Protein AF-A0AAV9XW45-F1 (afdb_monomer_lite)

Sequence (173 aa):
MNNFDVINKHLEISNRLIKQVELLENIYKNNSNDRSFIEKNLEISINIDNKQDNEEVCKSTNCLYFVNQKRVINEIVSELQPEKVIILFKRMINTPPIGSNFEKMVDNRRVWIDELSWYLTIRKNAKNKSKEINDRDYSDIVESFNHYKDYFDLSLNLKGVVDLSSGVISNNT

Radius of gyration: 18.31 Å; chains: 1; bounding box: 41×40×60 Å

Secondary structure (DSSP, 8-state):
--HHHHHHHHHHHHHHHHHHHHHHHHHHTT-TT-HHHHHHHHHHHT-TT--S--HHHHHHHHHHTT---HHHHHHHHHHS-HHHHHHHHHHHHHS---STTHHHHHHHHHHHHHHHHHHHHHHHHHTTS--SS-HHHHHHHHHHHHHHHHHHHHHHHHHHHHHHHHHHHHTT-

Organism: NCBI:txid659607

pLDDT: mean 78.64, std 12.53, range [44.03, 94.75]

Foldseek 3Di:
DDPVVVVVVVVVLQVVLQVVLQVVCVVCVPPLPPVVLLVVLLCLLLDPVCPDPDSSNLSSLLSPLSDQPLVSLLVVLVPDQLSSLLSNLLSLLVRQHHYDPRVSSVNSSVSNNVSSVVVNVVVVVVVVPDDRADVVSVVVSVVSVVVSVVVVVVVVVVVVVVVVVVVVVVVVD

Structure (mmCIF, N/CA/C/O backbone):
data_AF-A0AAV9XW45-F1
#
_entry.id   AF-A0AAV9XW45-F1
#
loop_
_atom_site.group_PDB
_atom_site.id
_atom_site.type_symbol
_atom_site.label_atom_id
_atom_site.label_alt_id
_atom_site.label_comp_id
_atom_site.label_asym_id
_atom_site.label_entity_id
_atom_site.label_seq_id
_atom_site.pdbx_PDB_ins_code
_atom_site.Cartn_x
_atom_site.Cartn_y
_atom_site.Cartn_z
_atom_site.occupancy
_atom_site.B_iso_or_equiv
_atom_site.auth_seq_id
_atom_site.auth_comp_id
_atom_site.auth_asym_id
_atom_site.auth_atom_id
_atom_site.pdbx_PDB_model_num
ATOM 1 N N . MET A 1 1 ? 16.927 25.574 -15.624 1.00 59.34 1 MET A N 1
ATOM 2 C CA . MET A 1 1 ? 16.932 24.095 -15.618 1.00 59.34 1 MET A CA 1
ATOM 3 C C . MET A 1 1 ? 16.013 23.656 -16.741 1.00 59.34 1 MET A C 1
ATOM 5 O O . MET A 1 1 ? 14.901 24.169 -16.783 1.00 59.34 1 MET A O 1
ATOM 9 N N . ASN A 1 2 ? 16.480 22.847 -17.694 1.00 82.44 2 ASN A N 1
ATOM 10 C CA . ASN A 1 2 ? 15.640 22.413 -18.812 1.00 82.44 2 ASN A CA 1
ATOM 11 C C . ASN A 1 2 ? 14.642 21.351 -18.313 1.00 82.44 2 ASN A C 1
ATOM 13 O O . ASN A 1 2 ? 14.957 20.588 -17.400 1.00 82.44 2 ASN A O 1
ATOM 17 N N . ASN A 1 3 ? 13.451 21.279 -18.909 1.00 78.50 3 ASN A N 1
ATOM 18 C CA . ASN A 1 3 ? 12.437 20.271 -18.583 1.00 78.50 3 ASN A CA 1
ATOM 19 C C . ASN A 1 3 ? 12.996 18.841 -18.707 1.00 78.50 3 ASN A C 1
ATOM 21 O O . ASN A 1 3 ? 12.641 17.970 -17.919 1.00 78.50 3 ASN A O 1
ATOM 25 N N . PHE A 1 4 ? 13.940 18.619 -19.625 1.00 80.25 4 PHE A N 1
ATOM 26 C CA . PHE A 1 4 ? 14.657 17.348 -19.755 1.00 80.25 4 PHE A CA 1
ATOM 27 C C . PHE A 1 4 ? 15.537 17.007 -18.543 1.00 80.25 4 PHE A C 1
ATOM 29 O O . PHE A 1 4 ? 15.549 15.857 -18.110 1.00 80.25 4 PHE A O 1
ATOM 36 N N . ASP A 1 5 ? 16.219 17.987 -17.944 1.00 78.31 5 ASP A N 1
ATOM 37 C CA . ASP A 1 5 ? 17.050 17.762 -16.750 1.00 78.31 5 ASP A CA 1
ATOM 38 C C . ASP A 1 5 ? 16.181 17.373 -15.549 1.00 78.31 5 ASP A C 1
ATOM 40 O O . ASP A 1 5 ? 16.537 16.505 -14.751 1.00 78.31 5 ASP A O 1
ATOM 44 N N . VAL A 1 6 ? 15.005 18.002 -15.442 1.00 79.00 6 VAL A N 1
ATOM 45 C CA . VAL A 1 6 ? 14.003 17.680 -14.422 1.00 79.00 6 VAL A CA 1
ATOM 46 C C . VAL A 1 6 ? 13.515 16.244 -14.604 1.00 79.00 6 VAL A C 1
ATOM 48 O O . VAL A 1 6 ? 13.516 15.486 -13.636 1.00 79.00 6 VAL A O 1
ATOM 51 N N . ILE A 1 7 ? 13.143 15.850 -15.824 1.00 79.75 7 ILE A N 1
ATOM 52 C CA . ILE A 1 7 ? 12.671 14.491 -16.133 1.00 79.75 7 ILE A CA 1
ATOM 53 C C . ILE A 1 7 ? 13.748 13.449 -15.806 1.00 79.75 7 ILE A C 1
ATOM 55 O O . ILE A 1 7 ? 13.464 12.477 -15.108 1.00 79.75 7 ILE A O 1
ATOM 59 N N . ASN A 1 8 ? 14.993 13.679 -16.229 1.00 77.12 8 ASN A N 1
ATOM 60 C CA . ASN A 1 8 ? 16.104 12.761 -15.971 1.00 77.12 8 ASN A CA 1
ATOM 61 C C . ASN A 1 8 ? 16.354 12.562 -14.473 1.00 77.12 8 ASN A C 1
ATOM 63 O O . ASN A 1 8 ? 16.525 11.431 -14.021 1.00 77.12 8 ASN A O 1
ATOM 67 N N . LYS A 1 9 ? 16.287 13.639 -13.682 1.00 81.19 9 LYS A N 1
ATOM 68 C CA . LYS A 1 9 ? 16.407 13.550 -12.224 1.00 81.19 9 LYS A CA 1
ATOM 69 C C . LYS A 1 9 ? 15.284 12.711 -11.598 1.00 81.19 9 LYS A C 1
ATOM 71 O O . LYS A 1 9 ? 15.544 11.911 -10.704 1.00 81.19 9 LYS A O 1
ATOM 76 N N . HIS A 1 10 ? 14.041 12.866 -12.057 1.00 78.50 10 HIS A N 1
ATOM 77 C CA . HIS A 1 10 ? 12.914 12.075 -11.543 1.00 78.50 10 HIS A CA 1
ATOM 78 C C . HIS A 1 10 ? 13.016 10.596 -11.939 1.00 78.50 10 HIS A C 1
ATOM 80 O O . HIS A 1 10 ? 12.720 9.721 -11.122 1.00 78.50 10 HIS A O 1
ATOM 86 N N . LEU A 1 11 ? 13.485 10.306 -13.157 1.00 80.19 11 LEU A N 1
ATOM 87 C CA . LEU A 1 11 ? 13.774 8.944 -13.614 1.00 80.19 11 LEU A CA 1
ATOM 88 C C . LEU A 1 11 ? 14.859 8.280 -12.761 1.00 80.19 11 LEU A C 1
ATOM 90 O O . LEU A 1 11 ? 14.702 7.130 -12.359 1.00 80.19 11 LEU A O 1
ATOM 94 N N . GLU A 1 12 ? 15.935 8.998 -12.438 1.00 84.06 12 GLU A N 1
ATOM 95 C CA . GLU A 1 12 ? 17.017 8.479 -11.599 1.00 84.06 12 GLU A CA 1
ATOM 96 C C . GLU A 1 12 ? 16.523 8.108 -10.193 1.00 84.06 12 GLU A C 1
ATOM 98 O O . GLU A 1 12 ? 16.785 7.003 -9.711 1.00 84.06 12 GLU A O 1
ATOM 103 N N . ILE A 1 13 ? 15.742 8.995 -9.564 1.00 80.06 13 ILE A N 1
ATOM 104 C CA . ILE A 1 13 ? 15.129 8.742 -8.252 1.00 80.06 13 ILE A CA 1
ATOM 105 C C . ILE A 1 13 ? 14.206 7.519 -8.318 1.00 80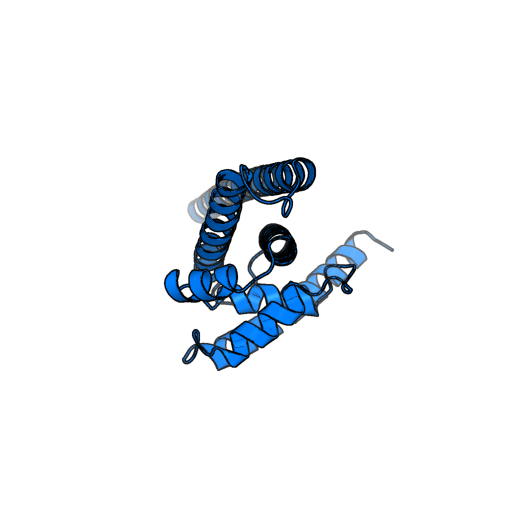.06 13 ILE A C 1
ATOM 107 O O . ILE A 1 13 ? 14.289 6.644 -7.456 1.00 80.06 13 ILE A O 1
ATOM 111 N N . SER A 1 14 ? 13.370 7.428 -9.354 1.00 80.12 14 SER A N 1
ATOM 112 C CA . SER A 1 14 ? 12.435 6.312 -9.542 1.00 80.12 14 SER A CA 1
ATOM 113 C C . SER A 1 14 ? 13.171 4.982 -9.711 1.00 80.12 14 SER A C 1
ATOM 115 O O . SER A 1 14 ? 12.859 4.010 -9.030 1.00 80.12 14 SER A O 1
ATOM 117 N N . ASN A 1 15 ? 14.213 4.947 -10.544 1.00 81.75 15 ASN A N 1
ATOM 118 C CA . ASN A 1 15 ? 15.033 3.753 -10.758 1.00 81.75 15 ASN A CA 1
ATOM 119 C C . ASN A 1 15 ? 15.767 3.317 -9.486 1.00 81.75 15 ASN A C 1
ATOM 121 O O . ASN A 1 15 ? 15.892 2.122 -9.213 1.00 81.75 15 ASN A O 1
ATOM 125 N N . ARG A 1 16 ? 16.255 4.273 -8.689 1.00 86.56 16 ARG A N 1
ATOM 126 C CA . ARG A 1 16 ? 16.880 3.976 -7.396 1.00 86.56 16 ARG A CA 1
ATOM 127 C C . ARG A 1 16 ? 15.875 3.361 -6.422 1.00 86.56 16 ARG A C 1
ATOM 129 O O . ARG A 1 16 ? 16.200 2.368 -5.774 1.00 86.56 16 ARG A O 1
ATOM 136 N N . LEU A 1 17 ? 14.672 3.923 -6.346 1.00 84.06 17 LEU A N 1
ATOM 137 C CA . LEU A 1 17 ? 13.576 3.412 -5.526 1.00 84.06 17 LEU A CA 1
ATOM 138 C C . LEU A 1 17 ? 13.159 1.996 -5.935 1.00 84.06 17 LEU A C 1
ATOM 140 O O . LEU A 1 17 ? 13.072 1.126 -5.073 1.00 84.06 17 LEU A O 1
ATOM 144 N N . ILE A 1 18 ? 12.976 1.751 -7.237 1.00 85.00 18 ILE A N 1
ATOM 145 C CA . ILE A 1 18 ? 12.641 0.429 -7.787 1.00 85.00 18 ILE A CA 1
ATOM 146 C C . ILE A 1 18 ? 13.660 -0.611 -7.315 1.00 85.00 18 ILE A C 1
ATOM 148 O O . ILE A 1 18 ? 13.278 -1.599 -6.696 1.00 85.00 18 ILE A O 1
ATOM 152 N N . LYS A 1 19 ? 14.961 -0.339 -7.486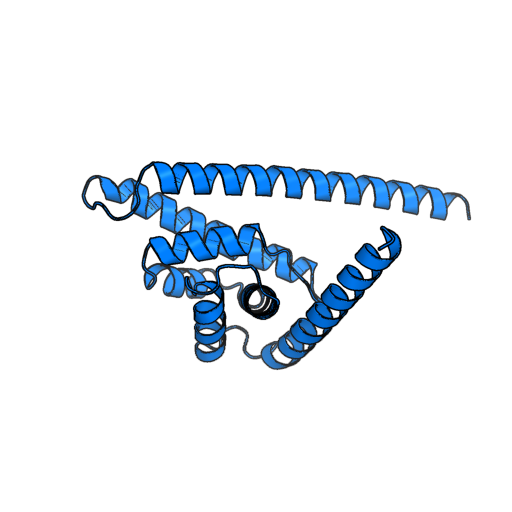 1.00 85.69 19 LYS A N 1
ATOM 153 C CA . LYS A 1 19 ? 16.026 -1.255 -7.046 1.00 85.69 19 LYS A CA 1
ATOM 154 C C . LYS A 1 19 ? 15.986 -1.535 -5.544 1.00 85.69 19 LYS A C 1
ATOM 156 O O . LYS A 1 19 ? 16.208 -2.667 -5.124 1.00 85.69 19 LYS A O 1
ATOM 161 N N . GLN A 1 20 ? 15.723 -0.519 -4.718 1.00 85.50 20 GLN A N 1
ATOM 162 C CA . GLN A 1 20 ? 15.612 -0.706 -3.267 1.00 85.50 20 GLN A CA 1
ATOM 163 C C . GLN A 1 20 ? 14.422 -1.598 -2.898 1.00 85.50 20 GLN A C 1
ATOM 165 O O . GLN A 1 20 ? 14.561 -2.465 -2.036 1.00 85.50 20 GLN A O 1
ATOM 170 N N . VAL A 1 21 ? 13.270 -1.403 -3.543 1.00 85.25 21 VAL A N 1
ATOM 171 C CA . VAL A 1 21 ? 12.073 -2.216 -3.296 1.00 85.25 21 VAL A CA 1
ATOM 172 C C . VAL A 1 21 ? 12.272 -3.649 -3.787 1.00 85.25 21 VAL A C 1
ATOM 174 O O . VAL A 1 21 ? 11.954 -4.575 -3.052 1.00 85.25 21 VAL A O 1
ATOM 177 N N . GLU A 1 22 ? 12.883 -3.859 -4.953 1.00 86.19 22 GLU A N 1
ATOM 178 C CA . GLU A 1 22 ? 13.200 -5.194 -5.486 1.00 86.19 22 GLU A CA 1
ATOM 179 C C . GLU A 1 22 ? 14.167 -5.982 -4.594 1.00 86.19 22 GLU A C 1
ATOM 181 O O . GLU A 1 22 ? 14.000 -7.185 -4.382 1.00 86.19 22 GLU A O 1
ATOM 186 N N . LEU A 1 23 ? 15.181 -5.311 -4.037 1.00 84.88 23 LEU A N 1
ATOM 187 C CA . LEU A 1 23 ? 16.088 -5.929 -3.068 1.00 84.88 23 LEU A CA 1
ATOM 188 C C . LEU A 1 23 ? 15.323 -6.432 -1.841 1.00 84.88 23 LEU A C 1
ATOM 190 O O . LEU A 1 23 ? 15.566 -7.546 -1.379 1.00 84.88 23 LEU A O 1
ATOM 194 N N . LEU A 1 24 ? 14.378 -5.636 -1.337 1.00 82.06 24 LEU A N 1
ATOM 195 C CA . LEU A 1 24 ? 13.536 -6.027 -0.210 1.00 82.06 24 LEU A CA 1
ATOM 196 C C . LEU A 1 24 ? 12.555 -7.135 -0.605 1.00 82.06 24 LEU A C 1
ATOM 198 O O . LEU A 1 24 ? 12.410 -8.094 0.146 1.00 82.06 24 LEU A O 1
ATOM 202 N N . GLU A 1 25 ? 11.947 -7.076 -1.789 1.00 80.19 25 GLU A N 1
ATOM 203 C CA . GLU A 1 25 ? 11.060 -8.134 -2.282 1.00 80.19 25 GLU A CA 1
ATOM 204 C C . GLU A 1 25 ? 11.764 -9.497 -2.247 1.00 80.19 25 GLU A C 1
ATOM 206 O O . GLU A 1 25 ? 11.216 -10.466 -1.727 1.00 80.19 25 GLU A O 1
ATOM 211 N N . ASN A 1 26 ? 13.014 -9.564 -2.709 1.00 77.31 26 ASN A N 1
ATOM 212 C CA . ASN A 1 26 ? 13.796 -10.801 -2.702 1.00 77.31 26 ASN A CA 1
ATOM 213 C C . ASN A 1 26 ? 14.121 -11.312 -1.291 1.00 77.31 26 ASN A C 1
ATOM 215 O O . ASN A 1 26 ? 14.111 -12.522 -1.067 1.00 77.31 26 ASN A O 1
ATOM 219 N N . ILE A 1 27 ? 14.377 -10.411 -0.338 1.00 76.50 27 ILE A N 1
ATOM 220 C CA . ILE A 1 27 ? 14.639 -10.770 1.064 1.00 76.50 27 ILE A CA 1
ATOM 221 C C . ILE A 1 27 ? 13.369 -11.319 1.729 1.00 76.50 27 ILE A C 1
ATOM 223 O O . ILE A 1 27 ? 13.432 -12.294 2.477 1.00 76.50 27 ILE A O 1
ATOM 227 N N . TYR A 1 28 ? 12.210 -10.727 1.434 1.00 70.81 28 TYR A N 1
ATOM 228 C CA . TYR A 1 28 ? 10.957 -11.009 2.140 1.00 70.81 28 TYR A CA 1
ATOM 229 C C . TYR A 1 28 ? 9.987 -11.923 1.377 1.00 70.81 28 TYR A C 1
ATOM 231 O O . TYR A 1 28 ? 8.938 -12.276 1.914 1.00 70.81 28 TYR A O 1
ATOM 239 N N . LYS A 1 29 ? 10.354 -12.404 0.180 1.00 68.19 29 LYS A N 1
ATOM 240 C CA . LYS A 1 29 ? 9.552 -13.327 -0.649 1.00 68.19 29 LYS A CA 1
ATOM 241 C C . LYS A 1 29 ? 9.089 -14.584 0.096 1.00 68.19 29 LYS A C 1
ATOM 243 O O . LYS A 1 29 ? 8.021 -15.111 -0.204 1.00 68.19 29 LYS A O 1
ATOM 248 N N . ASN A 1 30 ? 9.875 -15.039 1.073 1.00 64.44 30 ASN A N 1
ATOM 249 C CA . ASN A 1 30 ? 9.600 -16.242 1.862 1.00 64.44 30 ASN A CA 1
ATOM 250 C C . ASN A 1 30 ? 8.916 -15.960 3.214 1.00 64.44 30 ASN A C 1
ATOM 252 O O . ASN A 1 30 ? 8.463 -16.902 3.853 1.00 64.44 30 ASN A O 1
ATOM 256 N N . ASN A 1 31 ? 8.818 -14.692 3.635 1.00 64.25 31 ASN A N 1
ATOM 257 C CA . ASN A 1 31 ? 8.335 -14.265 4.955 1.00 64.25 31 ASN A CA 1
ATOM 258 C C . ASN A 1 31 ? 7.408 -13.037 4.849 1.00 64.25 31 ASN A C 1
ATOM 260 O O . ASN A 1 31 ? 7.481 -12.113 5.655 1.00 64.25 31 ASN A O 1
ATOM 264 N N . SER A 1 32 ? 6.503 -13.013 3.866 1.00 64.69 32 SER A N 1
ATOM 265 C CA . SER A 1 32 ? 5.601 -11.874 3.608 1.00 64.69 32 SER A CA 1
ATOM 266 C C . SER A 1 32 ? 4.634 -11.539 4.757 1.00 64.69 32 SER A C 1
ATOM 268 O O . SER A 1 32 ? 3.943 -10.529 4.690 1.00 64.69 32 SER A O 1
ATOM 270 N N . ASN A 1 33 ? 4.573 -12.378 5.798 1.00 68.19 33 ASN A N 1
ATOM 271 C CA . ASN A 1 33 ? 3.767 -12.178 7.006 1.00 68.19 33 ASN A CA 1
ATOM 272 C C . ASN A 1 33 ? 4.622 -11.924 8.258 1.00 68.19 33 ASN A C 1
ATOM 274 O O . ASN A 1 33 ? 4.124 -12.068 9.373 1.00 68.19 33 ASN A O 1
ATOM 278 N N . ASP A 1 34 ? 5.911 -11.611 8.101 1.00 83.50 34 ASP A N 1
ATOM 279 C CA . ASP A 1 34 ? 6.757 -11.229 9.228 1.00 83.50 34 ASP A CA 1
ATOM 280 C C . ASP A 1 34 ? 6.205 -9.951 9.869 1.00 83.50 34 ASP A C 1
ATOM 282 O O . ASP A 1 34 ? 6.292 -8.853 9.314 1.00 83.50 34 ASP A O 1
ATOM 286 N N . ARG A 1 35 ? 5.616 -10.109 11.056 1.00 84.81 35 ARG A N 1
ATOM 287 C CA . ARG A 1 35 ? 4.955 -9.025 11.778 1.00 84.81 35 ARG A CA 1
ATOM 288 C C . ARG A 1 35 ? 5.920 -7.882 12.091 1.00 84.81 35 ARG A C 1
ATOM 290 O O . ARG A 1 35 ? 5.525 -6.731 11.951 1.00 84.81 35 ARG A O 1
ATOM 297 N N . SER A 1 36 ? 7.187 -8.174 12.395 1.00 88.06 36 SER A N 1
ATOM 298 C CA . SER A 1 36 ? 8.186 -7.137 12.680 1.00 88.06 36 SER A CA 1
ATOM 299 C C . SER A 1 36 ? 8.485 -6.287 11.443 1.00 88.06 36 SER A C 1
ATOM 301 O O . SER A 1 36 ? 8.582 -5.060 11.529 1.00 88.06 36 SER A O 1
ATOM 303 N N . PHE A 1 37 ? 8.571 -6.921 10.270 1.00 88.12 37 PHE A N 1
ATOM 304 C CA . PHE A 1 37 ? 8.722 -6.207 9.005 1.00 88.12 37 PHE A CA 1
ATOM 305 C C . PHE A 1 37 ? 7.511 -5.316 8.715 1.00 88.12 37 PHE A C 1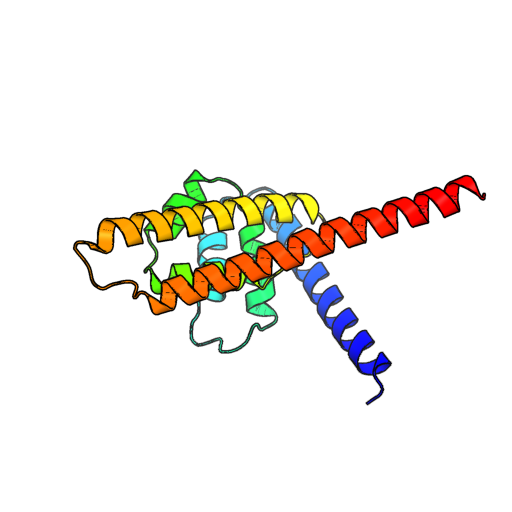
ATOM 307 O O . PHE A 1 37 ? 7.677 -4.155 8.329 1.00 88.12 37 PHE A O 1
ATOM 314 N N . ILE A 1 38 ? 6.300 -5.842 8.905 1.00 91.12 38 ILE A N 1
ATOM 315 C CA . ILE A 1 38 ? 5.070 -5.099 8.625 1.00 91.12 38 ILE A CA 1
ATOM 316 C C . ILE A 1 38 ? 4.939 -3.905 9.570 1.00 91.12 38 ILE A C 1
ATOM 318 O O . ILE A 1 38 ? 4.740 -2.790 9.097 1.00 91.12 38 ILE A O 1
ATOM 322 N N . GLU A 1 39 ? 5.116 -4.110 10.874 1.00 91.62 39 GLU A N 1
ATOM 323 C CA . GLU A 1 39 ? 5.021 -3.060 11.895 1.00 91.62 39 GLU A CA 1
ATOM 324 C C . GLU A 1 39 ? 6.024 -1.932 11.640 1.00 91.62 39 GLU A C 1
ATOM 326 O O . GLU A 1 39 ? 5.641 -0.762 11.634 1.00 91.62 39 GLU A O 1
ATOM 331 N N . LYS A 1 40 ? 7.278 -2.269 11.314 1.00 92.31 40 LYS A N 1
ATOM 332 C CA . LYS A 1 40 ? 8.304 -1.275 10.973 1.00 92.31 40 LYS A CA 1
ATOM 333 C C . LYS A 1 40 ? 7.897 -0.408 9.780 1.00 92.31 40 LYS A C 1
ATOM 335 O O . LYS A 1 40 ? 8.006 0.816 9.823 1.00 92.31 40 LYS A O 1
ATOM 340 N N . ASN A 1 41 ? 7.474 -1.030 8.680 1.00 92.75 41 ASN A N 1
ATOM 341 C CA . ASN A 1 41 ? 7.114 -0.284 7.471 1.00 92.75 41 ASN A CA 1
ATOM 342 C C . ASN A 1 41 ? 5.797 0.482 7.652 1.00 92.75 41 ASN A C 1
ATOM 344 O O . ASN A 1 41 ? 5.632 1.569 7.094 1.00 92.75 41 ASN A O 1
ATOM 348 N N . LEU A 1 42 ? 4.880 -0.052 8.457 1.00 94.69 42 LEU A N 1
ATOM 349 C CA . LEU A 1 42 ? 3.640 0.608 8.831 1.00 94.69 42 LEU A CA 1
ATOM 350 C C . LEU A 1 42 ? 3.924 1.888 9.614 1.00 94.69 42 LEU A C 1
ATOM 352 O O . LEU A 1 42 ? 3.415 2.937 9.231 1.00 94.69 42 LEU A O 1
ATOM 356 N N . GLU A 1 43 ? 4.768 1.818 10.647 1.00 93.56 43 GLU A N 1
ATOM 357 C CA . GLU A 1 43 ? 5.153 2.956 11.487 1.00 93.56 43 GLU A CA 1
ATOM 358 C C . GLU A 1 43 ? 5.704 4.115 10.648 1.00 93.56 43 GLU A C 1
ATOM 360 O O . GLU A 1 43 ? 5.242 5.252 10.777 1.00 93.56 43 GLU A O 1
ATOM 365 N N . ILE A 1 44 ? 6.621 3.817 9.723 1.00 92.00 44 ILE A N 1
ATOM 366 C CA . ILE A 1 44 ? 7.183 4.813 8.802 1.00 92.00 44 ILE A CA 1
ATOM 367 C C . ILE A 1 44 ? 6.087 5.413 7.910 1.00 92.00 44 ILE A C 1
ATOM 369 O O . ILE A 1 44 ? 6.040 6.630 7.717 1.00 92.00 44 ILE A O 1
ATOM 373 N N . SER A 1 45 ? 5.188 4.573 7.387 1.00 90.94 45 SER A N 1
ATOM 374 C CA . SER A 1 45 ? 4.139 4.987 6.444 1.00 90.94 45 SER A CA 1
ATOM 375 C C . SER A 1 45 ? 3.078 5.892 7.081 1.00 90.94 45 SER A C 1
ATOM 377 O O . SER A 1 45 ? 2.539 6.772 6.410 1.00 90.94 45 SER A O 1
ATOM 379 N N . ILE A 1 46 ? 2.790 5.713 8.375 1.00 91.19 46 ILE A N 1
ATOM 380 C CA . ILE A 1 46 ? 1.774 6.483 9.117 1.00 91.19 46 ILE A CA 1
ATOM 381 C C . ILE A 1 46 ? 2.364 7.595 9.998 1.00 91.19 46 ILE A C 1
ATOM 383 O O . ILE A 1 46 ? 1.637 8.211 10.793 1.00 91.19 46 ILE A O 1
ATOM 387 N N . ASN A 1 47 ? 3.672 7.847 9.914 1.00 86.12 47 ASN A N 1
ATOM 388 C CA . ASN A 1 47 ? 4.314 8.897 10.692 1.00 86.12 47 ASN A CA 1
ATOM 389 C C . ASN A 1 47 ? 3.826 10.286 10.231 1.00 86.12 47 ASN A C 1
ATOM 391 O O . ASN A 1 47 ? 3.961 10.659 9.066 1.00 86.12 47 ASN A O 1
ATOM 395 N N . ILE A 1 48 ? 3.236 11.040 11.166 1.00 67.50 48 ILE A N 1
ATOM 396 C CA . ILE A 1 48 ? 2.607 12.351 10.928 1.00 67.50 48 ILE A CA 1
ATOM 397 C C . ILE A 1 48 ? 3.664 13.446 10.742 1.00 67.50 48 ILE A C 1
ATOM 399 O O . ILE A 1 48 ? 3.428 14.412 10.016 1.00 67.50 48 ILE A O 1
ATOM 403 N N . ASP A 1 49 ? 4.847 13.275 11.336 1.00 68.19 49 ASP A N 1
ATOM 404 C CA . ASP A 1 49 ? 5.925 14.264 11.266 1.00 68.19 49 ASP A CA 1
ATOM 405 C C . ASP A 1 49 ? 6.612 14.289 9.891 1.00 68.19 49 ASP A C 1
ATOM 407 O O . ASP A 1 49 ? 7.251 15.278 9.520 1.00 68.19 49 ASP A O 1
ATOM 411 N N . ASN A 1 50 ? 6.392 13.255 9.073 1.00 61.59 50 ASN A N 1
ATOM 412 C CA . ASN A 1 50 ? 6.801 13.219 7.674 1.00 61.59 50 ASN A CA 1
ATOM 413 C C . ASN A 1 50 ? 5.851 14.078 6.819 1.00 61.59 50 ASN A C 1
ATOM 415 O O . ASN A 1 50 ? 5.000 13.564 6.092 1.00 61.59 50 ASN A O 1
ATOM 419 N N . LYS A 1 51 ? 6.011 15.408 6.886 1.00 50.94 51 LYS A N 1
ATOM 420 C CA . LYS A 1 51 ? 5.200 16.413 6.158 1.00 50.94 51 LYS A CA 1
ATOM 421 C C . LYS A 1 51 ? 5.277 16.330 4.622 1.00 50.94 51 LYS A C 1
ATOM 423 O O . LYS A 1 51 ? 4.573 17.072 3.944 1.00 50.94 51 LYS A O 1
ATOM 428 N N . GLN A 1 52 ? 6.108 15.448 4.070 1.00 56.12 52 GLN A N 1
ATOM 429 C CA . GLN A 1 52 ? 6.234 15.184 2.638 1.00 56.12 52 GLN A CA 1
ATOM 430 C C . GLN A 1 52 ? 6.350 13.680 2.384 1.00 56.12 52 GLN A C 1
ATOM 432 O O . GLN A 1 52 ? 6.942 12.954 3.185 1.00 56.12 52 GLN A O 1
ATOM 437 N N . ASP A 1 53 ? 5.802 13.236 1.251 1.00 61.66 53 ASP A N 1
ATOM 438 C CA . ASP A 1 53 ? 6.091 11.938 0.635 1.00 61.66 53 ASP A CA 1
ATOM 439 C C . ASP A 1 53 ? 7.589 11.873 0.308 1.00 61.66 53 ASP A C 1
ATOM 441 O O . ASP A 1 53 ? 8.034 12.261 -0.770 1.00 61.66 53 ASP A O 1
ATOM 445 N N . ASN A 1 54 ? 8.395 11.470 1.291 1.00 76.81 54 ASN A N 1
ATOM 446 C CA . ASN A 1 54 ? 9.823 11.267 1.108 1.00 76.81 54 ASN A CA 1
ATOM 447 C C . ASN A 1 54 ? 10.093 9.845 0.581 1.00 76.81 54 ASN A C 1
ATOM 449 O O . ASN A 1 54 ? 9.244 8.953 0.650 1.00 76.81 54 ASN A O 1
ATOM 453 N N . GLU A 1 55 ? 11.296 9.633 0.045 1.00 82.88 55 GLU A N 1
ATOM 454 C CA . GLU A 1 55 ? 11.720 8.354 -0.543 1.00 82.88 55 GLU A CA 1
ATOM 455 C C . GLU A 1 55 ? 11.504 7.167 0.415 1.00 82.88 55 GLU A C 1
ATOM 457 O O . GLU A 1 55 ? 11.122 6.074 -0.004 1.00 82.88 55 GLU A O 1
ATOM 462 N N . GLU A 1 56 ? 11.691 7.389 1.717 1.00 86.69 56 GLU A N 1
ATOM 463 C CA . GLU A 1 56 ? 11.549 6.362 2.743 1.00 86.69 56 GLU A CA 1
ATOM 464 C C . GLU A 1 56 ? 10.092 5.962 2.992 1.00 86.69 56 GLU A C 1
ATOM 466 O O . GLU A 1 56 ? 9.808 4.769 3.133 1.00 86.69 56 GLU A O 1
ATOM 471 N N . VAL A 1 57 ? 9.160 6.918 2.976 1.00 89.44 57 VAL A N 1
ATOM 472 C CA . VAL A 1 57 ? 7.727 6.622 3.071 1.00 89.44 57 VAL A CA 1
ATOM 473 C C . VAL A 1 57 ? 7.237 5.916 1.811 1.00 89.44 57 VAL A C 1
ATOM 475 O O . VAL A 1 57 ? 6.515 4.926 1.925 1.00 89.44 57 VAL A O 1
ATOM 478 N N . CYS A 1 58 ? 7.664 6.350 0.622 1.00 88.31 58 CYS A N 1
ATOM 479 C CA . CYS A 1 58 ? 7.300 5.681 -0.631 1.00 88.31 58 CYS A CA 1
ATOM 480 C C . CYS A 1 58 ? 7.768 4.222 -0.644 1.00 88.31 58 CYS A C 1
ATOM 482 O O . CYS A 1 58 ? 7.002 3.318 -0.986 1.00 88.31 58 CYS A O 1
ATOM 484 N N . LYS A 1 59 ? 9.013 3.984 -0.216 1.00 89.38 59 LYS A N 1
ATOM 485 C CA . LYS A 1 59 ? 9.577 2.641 -0.067 1.00 89.38 59 LYS A CA 1
ATOM 486 C C . LYS A 1 59 ? 8.799 1.815 0.956 1.00 89.38 59 LYS A C 1
ATOM 488 O O . LYS A 1 59 ? 8.394 0.702 0.645 1.00 89.38 59 LYS A O 1
ATOM 493 N N . SER A 1 60 ? 8.556 2.358 2.147 1.00 92.06 60 SER A N 1
ATOM 494 C CA . SER A 1 60 ? 7.881 1.628 3.229 1.00 92.06 60 SER A CA 1
ATOM 495 C C . SER A 1 60 ? 6.427 1.309 2.887 1.00 92.06 60 SER A C 1
ATOM 497 O O . SER A 1 60 ? 5.964 0.202 3.142 1.00 92.06 60 SER A O 1
ATOM 499 N N . THR A 1 61 ? 5.730 2.223 2.210 1.00 93.38 61 THR A N 1
ATOM 500 C CA . THR A 1 61 ? 4.370 1.978 1.712 1.00 93.38 61 THR A CA 1
ATOM 501 C C . THR A 1 61 ? 4.374 0.858 0.667 1.00 93.38 61 THR A C 1
ATOM 503 O O . THR A 1 61 ? 3.527 -0.028 0.716 1.00 93.38 61 THR A O 1
ATOM 506 N N . ASN A 1 62 ? 5.368 0.829 -0.229 1.00 92.38 62 ASN A N 1
ATOM 507 C CA . ASN A 1 62 ? 5.524 -0.259 -1.197 1.00 92.38 62 ASN A CA 1
ATOM 508 C C . ASN A 1 62 ? 5.832 -1.611 -0.544 1.00 92.38 62 ASN A C 1
ATOM 510 O O . ASN A 1 62 ? 5.302 -2.629 -0.980 1.00 92.38 62 ASN A O 1
ATOM 514 N N . CYS A 1 63 ? 6.617 -1.629 0.533 1.00 91.62 63 CYS A N 1
ATOM 515 C CA . CYS A 1 63 ? 6.858 -2.838 1.318 1.00 91.62 63 CYS A CA 1
ATOM 516 C C . CYS A 1 63 ? 5.566 -3.438 1.894 1.00 91.62 63 CYS A C 1
ATOM 518 O O . CYS A 1 63 ? 5.443 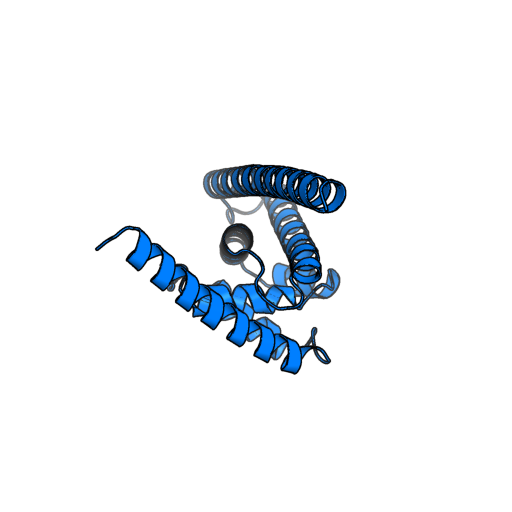-4.660 1.975 1.00 91.62 63 CYS A O 1
ATOM 520 N N . LEU A 1 64 ? 4.582 -2.610 2.269 1.00 93.69 64 LEU A N 1
ATOM 521 C CA . LEU A 1 64 ? 3.284 -3.104 2.747 1.00 93.69 64 LEU A CA 1
ATOM 522 C C . LEU A 1 64 ? 2.527 -3.872 1.654 1.00 93.69 64 LEU A C 1
ATOM 524 O O . LEU A 1 64 ? 1.802 -4.816 1.965 1.00 93.69 64 LEU A O 1
ATOM 528 N N . TYR A 1 65 ? 2.750 -3.553 0.374 1.00 92.94 65 TYR A N 1
ATOM 529 C CA . TYR A 1 65 ? 2.153 -4.276 -0.755 1.00 92.94 65 TYR A CA 1
ATOM 530 C C . TYR A 1 65 ? 2.722 -5.689 -0.945 1.00 92.94 65 TYR A C 1
ATOM 532 O O . TYR A 1 65 ? 2.244 -6.426 -1.804 1.00 92.94 65 TYR A O 1
ATOM 540 N N . PHE A 1 66 ? 3.701 -6.123 -0.147 1.00 90.38 66 PHE A N 1
ATOM 541 C CA . PHE A 1 66 ? 4.090 -7.536 -0.085 1.00 90.38 66 PHE A CA 1
ATOM 542 C C . PHE A 1 66 ? 3.091 -8.381 0.717 1.00 90.38 66 PHE A C 1
ATOM 544 O O . PHE A 1 66 ? 3.033 -9.599 0.538 1.00 90.38 66 PHE A O 1
ATOM 551 N N . VAL A 1 67 ? 2.269 -7.742 1.554 1.00 90.12 67 VAL A N 1
ATOM 552 C CA . VAL A 1 67 ? 1.207 -8.380 2.334 1.00 90.12 67 VAL A CA 1
ATOM 553 C C . VAL A 1 67 ? -0.082 -8.389 1.520 1.00 90.12 67 VAL A C 1
ATOM 555 O O . VAL A 1 67 ? -0.556 -7.342 1.087 1.00 90.12 67 VAL A O 1
ATOM 558 N N . ASN A 1 68 ? -0.680 -9.567 1.345 1.00 88.12 68 ASN A N 1
ATOM 559 C CA . ASN A 1 68 ? -1.955 -9.732 0.634 1.00 88.12 68 ASN A CA 1
ATOM 560 C C . ASN A 1 68 ? -3.029 -10.457 1.453 1.00 88.12 68 ASN A C 1
ATOM 562 O O . ASN A 1 68 ? -4.162 -10.633 1.005 1.00 88.12 68 ASN A O 1
ATOM 566 N N . GLN A 1 69 ? -2.674 -10.911 2.655 1.00 90.06 69 GLN A N 1
ATOM 567 C CA . GLN A 1 69 ? -3.583 -11.660 3.499 1.00 90.06 69 GLN A CA 1
ATOM 568 C C . GLN A 1 69 ? -4.548 -10.698 4.178 1.00 90.06 69 GLN A C 1
ATOM 570 O O . GLN A 1 69 ? -4.209 -10.060 5.172 1.00 90.06 69 GLN A O 1
ATOM 575 N N . LYS A 1 70 ? -5.780 -10.654 3.667 1.00 91.50 70 LYS A N 1
ATOM 576 C CA . LYS A 1 70 ? -6.880 -9.849 4.211 1.00 91.50 70 LYS A CA 1
ATOM 577 C C . LYS A 1 70 ? -6.987 -9.929 5.737 1.00 91.50 70 LYS A C 1
ATOM 579 O O . LYS A 1 70 ? -7.132 -8.908 6.391 1.00 91.50 70 LYS A O 1
ATOM 584 N N . ARG A 1 71 ? -6.869 -11.133 6.309 1.00 90.81 71 ARG A N 1
ATOM 585 C CA . ARG A 1 71 ? -6.920 -11.339 7.763 1.00 90.81 71 ARG A CA 1
ATOM 586 C C . ARG A 1 71 ? -5.823 -10.569 8.507 1.00 90.81 71 ARG A C 1
ATOM 588 O O . ARG A 1 71 ? -6.135 -9.874 9.461 1.00 90.81 71 ARG A O 1
ATOM 595 N N . VAL A 1 72 ? -4.574 -10.667 8.051 1.00 91.00 72 VAL A N 1
ATOM 596 C CA . VAL A 1 72 ? -3.424 -9.975 8.662 1.00 91.00 72 VAL A CA 1
ATOM 597 C C . VAL A 1 72 ? -3.600 -8.461 8.560 1.00 91.00 72 VAL A C 1
ATOM 599 O O . VAL A 1 72 ? -3.418 -7.745 9.539 1.00 91.00 72 VAL A O 1
ATOM 602 N N . ILE A 1 73 ? -4.019 -7.977 7.389 1.00 93.81 73 ILE A N 1
ATOM 603 C CA . ILE A 1 73 ? -4.295 -6.555 7.155 1.00 93.81 73 ILE A CA 1
ATOM 604 C C . ILE A 1 73 ? -5.388 -6.059 8.108 1.00 93.81 73 ILE A C 1
ATOM 606 O O . ILE A 1 73 ? -5.233 -5.021 8.742 1.00 93.81 73 ILE A O 1
ATOM 610 N N . ASN A 1 74 ? -6.476 -6.815 8.245 1.00 90.94 74 ASN A N 1
ATOM 611 C CA . ASN A 1 74 ? -7.594 -6.461 9.111 1.00 90.94 74 ASN A CA 1
ATOM 612 C C . ASN A 1 74 ? -7.192 -6.407 10.595 1.00 90.94 74 ASN A C 1
ATOM 614 O O . ASN A 1 74 ? -7.583 -5.471 11.293 1.00 90.94 74 ASN A O 1
ATOM 618 N N . GLU A 1 75 ? -6.381 -7.366 11.056 1.00 91.12 75 GLU A N 1
ATOM 619 C CA . GLU A 1 75 ? -5.816 -7.381 12.412 1.00 91.12 75 GLU A CA 1
ATOM 620 C C . GLU A 1 75 ? -5.000 -6.101 12.670 1.00 91.12 75 GLU A C 1
ATOM 622 O O . GLU A 1 75 ? -5.273 -5.387 13.633 1.00 91.12 75 GLU A O 1
ATOM 627 N N . ILE A 1 76 ? -4.103 -5.732 11.751 1.00 91.75 76 ILE A N 1
ATOM 628 C CA . ILE A 1 76 ? -3.292 -4.506 11.843 1.00 91.75 76 ILE A CA 1
ATOM 629 C C . ILE A 1 76 ? -4.164 -3.247 11.859 1.00 91.75 76 ILE A C 1
ATOM 631 O O . ILE A 1 76 ? -4.012 -2.385 12.721 1.00 91.75 76 ILE A O 1
ATOM 635 N N . VAL A 1 77 ? -5.082 -3.116 10.899 1.00 91.50 77 VAL A N 1
ATOM 636 C CA . VAL A 1 77 ? -5.923 -1.918 10.754 1.00 91.50 77 VAL A CA 1
ATOM 637 C C . VAL A 1 77 ? -6.826 -1.727 11.974 1.00 91.50 77 VAL A C 1
ATOM 639 O O . VAL A 1 77 ? -7.070 -0.592 12.383 1.00 91.50 77 VAL A O 1
ATOM 642 N N . SER A 1 78 ? -7.281 -2.819 12.590 1.00 88.19 78 SER A N 1
ATOM 643 C CA . SER A 1 78 ? -8.127 -2.778 13.786 1.00 88.19 78 SER A CA 1
ATOM 644 C C . SER A 1 78 ? -7.398 -2.285 15.039 1.00 88.19 78 SER A C 1
ATOM 646 O O . SER A 1 78 ? -8.046 -1.744 15.936 1.00 88.19 78 SER A O 1
ATOM 648 N N . GLU A 1 79 ? -6.073 -2.440 15.096 1.00 90.50 79 GLU A N 1
ATOM 649 C CA . GLU A 1 79 ? -5.216 -1.940 16.180 1.00 90.50 79 GLU A CA 1
ATOM 650 C C . GLU A 1 79 ? -4.879 -0.440 16.019 1.00 90.50 79 GLU A C 1
ATOM 652 O O . GLU A 1 79 ? -4.445 0.211 16.973 1.00 90.50 79 GLU A O 1
ATOM 657 N N . LEU A 1 80 ? -5.101 0.141 14.833 1.00 89.06 80 LEU A N 1
ATOM 658 C CA . LEU A 1 80 ? -4.768 1.534 14.542 1.00 89.06 80 LEU A CA 1
ATOM 659 C C . LEU A 1 80 ? -5.851 2.525 14.982 1.00 89.06 80 LEU A C 1
ATOM 661 O O . LEU A 1 80 ? -7.059 2.326 14.811 1.00 89.06 80 LEU A O 1
ATOM 665 N N . GLN A 1 81 ? -5.382 3.687 15.447 1.00 86.19 81 GLN A N 1
ATOM 666 C CA . GLN A 1 81 ? -6.235 4.859 15.628 1.00 86.19 81 GLN A CA 1
ATOM 667 C C . GLN A 1 81 ? -6.819 5.305 14.278 1.00 86.19 81 GLN A C 1
ATOM 669 O O . GLN A 1 81 ? -6.094 5.294 13.276 1.00 86.19 81 GLN A O 1
ATOM 674 N N . PRO A 1 82 ? -8.088 5.750 14.221 1.00 84.25 82 PRO A N 1
ATOM 675 C CA . PRO A 1 82 ? -8.735 6.132 12.966 1.00 84.25 82 PRO A CA 1
ATOM 676 C C . PRO A 1 82 ? -7.946 7.140 12.123 1.00 84.25 82 PRO A C 1
ATOM 678 O O . PRO A 1 82 ? -7.824 6.977 10.913 1.00 84.25 82 PRO A O 1
ATOM 681 N N . GLU A 1 83 ? -7.336 8.135 12.760 1.00 84.19 83 GLU A N 1
ATOM 682 C CA . GLU A 1 83 ? -6.493 9.146 12.109 1.00 84.19 83 GLU A CA 1
ATOM 683 C C . GLU A 1 83 ? -5.311 8.521 11.351 1.00 84.19 83 GLU A C 1
ATOM 685 O O . GLU A 1 83 ? -4.993 8.916 10.229 1.00 84.19 83 GLU A O 1
ATOM 690 N N . LYS A 1 84 ? -4.688 7.487 11.930 1.00 89.06 84 LYS A N 1
ATOM 691 C CA . LYS A 1 84 ? -3.584 6.746 11.307 1.00 89.06 84 LYS A CA 1
ATOM 692 C C . LYS A 1 84 ? -4.060 5.910 10.124 1.00 89.06 84 LYS A C 1
ATOM 694 O O . LYS A 1 84 ? -3.354 5.834 9.122 1.00 89.06 84 LYS A O 1
ATOM 699 N N . VAL A 1 85 ? -5.268 5.352 10.204 1.00 90.00 85 VAL A N 1
ATOM 700 C CA . VAL A 1 85 ? -5.904 4.644 9.083 1.00 90.00 85 VAL A CA 1
ATOM 701 C C . VAL A 1 85 ? -6.165 5.597 7.915 1.00 90.00 85 VAL A C 1
ATOM 703 O O . VAL A 1 85 ? -5.882 5.251 6.771 1.00 90.00 85 VAL A O 1
ATOM 706 N N . ILE A 1 86 ? -6.633 6.818 8.189 1.00 86.94 86 ILE A N 1
ATOM 707 C CA . ILE A 1 86 ? -6.857 7.850 7.163 1.00 86.94 86 ILE A CA 1
ATOM 708 C C . ILE A 1 86 ? -5.543 8.230 6.477 1.00 86.94 86 ILE A C 1
ATOM 710 O O . ILE A 1 86 ? -5.492 8.332 5.250 1.00 86.94 86 ILE A O 1
ATOM 714 N N . ILE A 1 87 ? -4.472 8.414 7.252 1.00 88.81 87 ILE A N 1
ATOM 715 C CA . ILE A 1 87 ? -3.139 8.698 6.707 1.00 88.81 87 ILE A CA 1
ATOM 716 C C . ILE A 1 87 ? -2.683 7.553 5.811 1.00 88.81 87 ILE A C 1
ATOM 718 O O . ILE A 1 87 ? -2.291 7.800 4.673 1.00 88.81 87 ILE A O 1
ATOM 722 N N . LEU A 1 88 ? -2.772 6.310 6.290 1.00 92.75 88 LEU A N 1
ATOM 723 C CA . LEU A 1 88 ? -2.360 5.140 5.521 1.00 92.75 88 LEU A CA 1
ATOM 724 C C . LEU A 1 88 ? -3.150 5.010 4.216 1.00 92.75 88 LEU A C 1
ATOM 726 O O . LEU A 1 88 ? -2.566 4.771 3.165 1.00 92.75 88 LEU A O 1
ATOM 730 N N . PHE A 1 89 ? -4.460 5.243 4.267 1.00 90.81 89 PHE A N 1
ATOM 731 C CA . PHE A 1 89 ? -5.328 5.244 3.096 1.00 90.81 89 PHE A CA 1
ATOM 732 C C . PHE A 1 89 ? -4.890 6.279 2.054 1.00 90.81 89 PHE A C 1
ATOM 734 O O . PHE A 1 89 ? -4.668 5.932 0.894 1.00 90.81 89 PHE A O 1
ATOM 741 N N . LYS A 1 90 ? -4.683 7.536 2.472 1.00 86.50 90 LYS A N 1
ATOM 742 C CA . LYS A 1 90 ? -4.191 8.604 1.585 1.00 86.50 90 LYS A CA 1
ATOM 743 C C . LYS A 1 90 ? -2.810 8.258 1.008 1.00 86.50 90 LYS A C 1
ATOM 745 O O . LYS A 1 90 ? -2.588 8.423 -0.188 1.00 86.50 90 LYS A O 1
ATOM 750 N N . ARG A 1 91 ? -1.900 7.715 1.825 1.00 89.75 91 ARG A N 1
ATOM 751 C CA . ARG A 1 91 ? -0.558 7.278 1.395 1.00 89.75 91 ARG A CA 1
ATOM 752 C C . ARG A 1 91 ? -0.629 6.187 0.338 1.00 89.75 91 ARG A C 1
ATOM 754 O O . ARG A 1 91 ? 0.044 6.294 -0.683 1.00 89.75 91 ARG A O 1
ATOM 761 N N . MET A 1 92 ? -1.460 5.173 0.551 1.00 90.81 92 MET A N 1
ATOM 762 C CA . MET A 1 92 ? -1.619 4.074 -0.397 1.00 90.81 92 MET A CA 1
ATOM 763 C C . MET A 1 92 ? -2.285 4.530 -1.692 1.00 90.81 92 MET A C 1
ATOM 765 O O . MET A 1 92 ? -1.916 4.054 -2.760 1.00 90.81 92 MET A O 1
ATOM 769 N N . ILE A 1 93 ? -3.210 5.490 -1.649 1.00 86.19 93 ILE A N 1
ATOM 770 C CA . ILE A 1 93 ? -3.750 6.120 -2.861 1.00 86.19 93 ILE A CA 1
ATOM 771 C C . ILE A 1 93 ? -2.656 6.863 -3.640 1.00 86.19 93 ILE A C 1
ATOM 773 O O . ILE A 1 93 ? -2.540 6.673 -4.850 1.00 86.19 93 ILE A O 1
ATOM 777 N N . ASN A 1 94 ? -1.828 7.645 -2.952 1.00 84.19 94 ASN A N 1
ATOM 778 C CA . ASN A 1 94 ? -0.836 8.510 -3.591 1.00 84.19 94 ASN A CA 1
ATOM 779 C C . ASN A 1 94 ? 0.471 7.794 -3.966 1.00 84.19 94 ASN A C 1
ATOM 781 O O . ASN A 1 94 ? 1.244 8.317 -4.763 1.00 84.19 94 ASN A O 1
ATOM 785 N N . THR A 1 95 ? 0.724 6.601 -3.421 1.00 87.25 95 THR A N 1
ATOM 786 C CA . THR A 1 95 ? 1.955 5.841 -3.668 1.00 87.25 95 THR A CA 1
ATOM 787 C C . THR A 1 95 ? 1.682 4.673 -4.617 1.00 87.25 95 THR A C 1
ATOM 789 O O . THR A 1 95 ? 1.192 3.624 -4.171 1.00 87.25 95 THR A O 1
ATOM 792 N N . PRO A 1 96 ? 1.991 4.808 -5.920 1.00 85.44 96 PRO A N 1
ATOM 793 C CA . PRO A 1 96 ? 1.843 3.708 -6.859 1.00 85.44 96 PRO A CA 1
ATOM 794 C C . PRO A 1 96 ? 2.810 2.561 -6.517 1.00 85.44 96 PRO A C 1
ATOM 796 O O . PRO A 1 96 ? 3.903 2.809 -5.989 1.00 85.44 96 PRO A O 1
ATOM 799 N N . PRO A 1 97 ? 2.428 1.309 -6.821 1.00 88.12 97 PRO A N 1
ATOM 800 C CA . PRO A 1 97 ? 3.338 0.178 -6.752 1.00 88.12 97 PRO A CA 1
ATOM 801 C C . PRO A 1 97 ? 4.583 0.386 -7.615 1.00 88.12 97 PRO A C 1
ATOM 803 O O . PRO A 1 97 ? 4.492 0.887 -8.733 1.00 88.12 97 PRO A O 1
ATOM 806 N N . ILE A 1 98 ? 5.740 -0.027 -7.112 1.00 84.00 98 ILE A N 1
ATOM 807 C CA . ILE A 1 98 ? 7.012 -0.048 -7.836 1.00 84.00 98 ILE A CA 1
ATOM 808 C C . ILE A 1 98 ? 7.751 -1.350 -7.534 1.00 84.00 98 ILE A C 1
ATOM 810 O O . ILE A 1 98 ? 7.680 -1.855 -6.420 1.00 84.00 98 ILE A O 1
ATOM 814 N N . GLY A 1 99 ? 8.489 -1.874 -8.509 1.00 78.44 99 GLY A N 1
ATOM 815 C CA . GLY A 1 99 ? 9.283 -3.094 -8.351 1.00 78.44 99 GLY A CA 1
ATOM 816 C C . GLY A 1 99 ? 9.004 -4.138 -9.426 1.00 78.44 99 GLY A C 1
ATOM 817 O O . GLY A 1 99 ? 8.154 -3.953 -10.298 1.00 78.44 99 GLY A O 1
ATOM 818 N N . SER A 1 100 ? 9.737 -5.247 -9.341 1.00 77.50 100 SER A N 1
ATOM 819 C CA . SER A 1 100 ? 9.770 -6.292 -10.368 1.00 77.50 100 SER A CA 1
ATOM 820 C C . SER A 1 100 ? 8.442 -7.033 -10.542 1.00 77.50 100 SER A C 1
ATOM 822 O O . SER A 1 100 ? 8.131 -7.514 -11.629 1.00 77.50 100 SER A O 1
ATOM 824 N N . ASN A 1 101 ? 7.627 -7.085 -9.488 1.00 81.56 101 ASN A N 1
ATOM 825 C CA . ASN A 1 101 ? 6.348 -7.787 -9.450 1.00 81.56 101 ASN A CA 1
ATOM 826 C C . ASN A 1 101 ? 5.164 -6.815 -9.398 1.00 81.56 101 ASN A C 1
ATOM 828 O O . ASN A 1 101 ? 4.247 -6.946 -8.583 1.00 81.56 101 ASN A O 1
ATOM 832 N N . PHE A 1 102 ? 5.229 -5.797 -10.256 1.00 81.75 102 PHE A N 1
ATOM 833 C CA . PHE A 1 102 ? 4.304 -4.669 -10.283 1.00 81.75 102 PHE A CA 1
ATOM 834 C C . PHE A 1 102 ? 2.828 -5.096 -10.276 1.00 81.75 102 PHE A C 1
ATOM 836 O O . PHE A 1 102 ? 2.069 -4.606 -9.445 1.00 81.75 102 PHE A O 1
ATOM 843 N N . GLU A 1 103 ? 2.424 -6.037 -11.137 1.00 84.81 103 GLU A N 1
ATOM 844 C CA . GLU A 1 103 ? 1.022 -6.481 -11.237 1.00 84.81 103 GLU A CA 1
ATOM 845 C C . GLU A 1 103 ? 0.510 -7.070 -9.917 1.00 84.81 103 GLU A C 1
ATOM 847 O O . GLU A 1 103 ? -0.536 -6.665 -9.413 1.00 84.81 103 GLU A O 1
ATOM 852 N N . LYS A 1 104 ? 1.297 -7.945 -9.282 1.00 85.88 104 LYS A N 1
ATOM 853 C CA . LYS A 1 104 ? 0.936 -8.512 -7.979 1.00 85.88 104 LYS A CA 1
ATOM 854 C C . LYS A 1 104 ? 0.864 -7.438 -6.895 1.00 85.88 104 LYS A C 1
ATOM 856 O O . LYS A 1 104 ? -0.004 -7.493 -6.029 1.00 85.88 104 LYS A O 1
ATOM 861 N N . MET A 1 105 ? 1.768 -6.459 -6.914 1.00 89.00 105 MET A N 1
ATOM 862 C CA . MET A 1 105 ? 1.736 -5.355 -5.952 1.00 89.00 105 MET A CA 1
ATOM 863 C C . MET A 1 105 ? 0.525 -4.437 -6.168 1.00 89.00 105 MET A C 1
A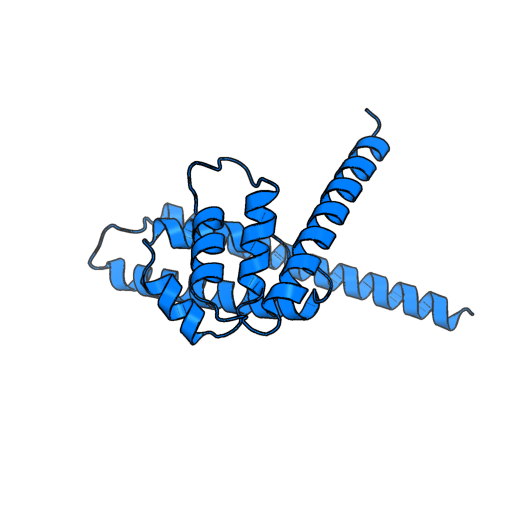TOM 865 O O . MET A 1 105 ? -0.016 -3.923 -5.191 1.00 89.00 105 MET A O 1
ATOM 869 N N . VAL A 1 106 ? 0.063 -4.261 -7.411 1.00 88.12 106 VAL A N 1
ATOM 870 C CA . VAL A 1 106 ? -1.206 -3.580 -7.722 1.00 88.12 106 VAL A CA 1
ATOM 871 C C . VAL A 1 106 ? -2.383 -4.324 -7.094 1.00 88.12 106 VAL A C 1
ATOM 873 O O . VAL A 1 106 ? -3.182 -3.700 -6.391 1.00 88.12 106 VAL A O 1
ATOM 876 N N . ASP A 1 107 ? -2.456 -5.644 -7.266 1.00 89.44 107 ASP A N 1
ATOM 877 C CA . ASP A 1 107 ? -3.514 -6.462 -6.663 1.00 89.44 107 ASP A CA 1
ATOM 878 C C . ASP A 1 107 ? -3.473 -6.409 -5.130 1.00 89.44 107 ASP A C 1
ATOM 880 O O . ASP A 1 107 ? -4.494 -6.205 -4.474 1.00 89.44 107 ASP A O 1
ATOM 884 N N . ASN A 1 108 ? -2.286 -6.518 -4.536 1.00 91.88 108 ASN A N 1
ATOM 885 C CA . ASN A 1 108 ? -2.125 -6.476 -3.084 1.00 91.88 108 ASN A CA 1
ATOM 886 C C . ASN A 1 108 ? -2.474 -5.099 -2.504 1.00 91.88 108 ASN A C 1
ATOM 888 O O . ASN A 1 108 ? -3.136 -5.008 -1.469 1.00 91.88 108 ASN A O 1
ATOM 892 N N . ARG A 1 109 ? -2.081 -4.014 -3.182 1.00 92.88 109 ARG A N 1
ATOM 893 C CA . ARG A 1 109 ? -2.485 -2.649 -2.824 1.00 92.88 109 ARG A CA 1
ATOM 894 C C . ARG A 1 109 ? -4.003 -2.503 -2.823 1.00 92.88 109 ARG A C 1
ATOM 896 O O . ARG A 1 109 ? -4.543 -1.850 -1.934 1.00 92.88 109 ARG A O 1
ATOM 903 N N . ARG A 1 110 ? -4.698 -3.112 -3.787 1.00 90.75 110 ARG A N 1
ATOM 904 C CA . ARG A 1 110 ? -6.163 -3.097 -3.827 1.00 90.75 110 ARG A CA 1
ATOM 905 C C . ARG A 1 110 ? -6.763 -3.748 -2.581 1.00 90.75 110 ARG A C 1
ATOM 907 O O . ARG A 1 110 ? -7.646 -3.152 -1.977 1.00 90.75 110 ARG A O 1
ATOM 914 N N . VAL A 1 111 ? -6.233 -4.894 -2.144 1.00 93.38 111 VAL A N 1
ATOM 915 C CA . VAL A 1 111 ? -6.674 -5.548 -0.896 1.00 93.38 111 VAL A CA 1
ATOM 916 C C . VAL A 1 111 ? -6.513 -4.612 0.306 1.00 93.38 111 VAL A C 1
ATOM 918 O O . VAL A 1 111 ? -7.427 -4.494 1.117 1.00 93.38 111 VAL A O 1
ATOM 921 N N . TRP A 1 112 ? -5.385 -3.908 0.410 1.00 94.75 112 TRP A N 1
ATOM 922 C CA . TRP A 1 112 ? -5.182 -2.913 1.466 1.00 94.75 112 TRP A CA 1
ATOM 923 C C . TRP A 1 112 ? -6.209 -1.781 1.420 1.00 94.75 112 TRP A C 1
ATOM 925 O O . TRP A 1 112 ? -6.815 -1.466 2.442 1.00 94.75 112 TRP A O 1
ATOM 935 N N . ILE A 1 113 ? -6.414 -1.175 0.248 1.00 92.25 113 ILE A N 1
ATOM 936 C CA . ILE A 1 113 ? -7.379 -0.083 0.070 1.00 92.25 113 ILE A CA 1
ATOM 937 C C . ILE A 1 113 ? -8.788 -0.552 0.454 1.00 92.25 113 ILE A C 1
ATOM 939 O O . ILE A 1 113 ? -9.468 0.152 1.201 1.00 92.25 113 ILE A O 1
ATOM 943 N N . ASP A 1 114 ? -9.193 -1.749 0.025 1.00 89.19 114 ASP A N 1
ATOM 944 C CA . ASP A 1 114 ? -10.502 -2.326 0.340 1.00 89.19 114 ASP A CA 1
ATOM 945 C C . ASP A 1 114 ? -10.697 -2.506 1.859 1.00 89.19 114 ASP A C 1
ATOM 947 O O . ASP A 1 114 ? -11.733 -2.110 2.402 1.00 89.19 114 ASP A O 1
ATOM 951 N N . GLU A 1 115 ? -9.698 -3.038 2.575 1.00 92.44 115 GLU A N 1
ATOM 952 C CA . GLU A 1 115 ? -9.779 -3.215 4.033 1.00 92.44 115 GLU A CA 1
ATOM 953 C C . GLU A 1 115 ? -9.797 -1.884 4.793 1.00 92.44 115 GLU A C 1
ATOM 955 O O . GLU A 1 115 ? -10.562 -1.719 5.748 1.00 92.44 115 GLU A O 1
ATOM 960 N N . LEU A 1 116 ? -8.999 -0.909 4.356 1.00 92.50 116 LEU A N 1
ATOM 961 C CA . LEU A 1 116 ? -8.980 0.431 4.942 1.00 92.50 116 LEU A CA 1
ATOM 962 C C . LEU A 1 116 ? -10.326 1.140 4.735 1.00 92.50 116 LEU A C 1
ATOM 964 O O . LEU A 1 116 ? -10.890 1.693 5.683 1.00 92.50 116 LEU A O 1
ATOM 968 N N . SER A 1 117 ? -10.887 1.076 3.524 1.00 85.62 117 SER A N 1
ATOM 969 C CA . SER A 1 117 ? -12.217 1.610 3.212 1.00 85.62 117 SER A CA 1
ATOM 970 C C . SER A 1 117 ? -13.311 0.945 4.042 1.00 85.62 117 SER A C 1
ATOM 972 O O . SER A 1 117 ? -14.200 1.632 4.562 1.00 85.62 117 SER A O 1
ATOM 974 N N . TRP A 1 118 ? -13.252 -0.379 4.196 1.00 86.31 118 TRP A N 1
ATOM 975 C CA . TRP A 1 118 ? -14.199 -1.132 5.012 1.00 86.31 118 TRP A CA 1
ATOM 976 C C . TRP A 1 118 ? -14.140 -0.702 6.482 1.00 86.31 118 TRP A C 1
ATOM 978 O O . TRP A 1 118 ? -15.179 -0.369 7.060 1.00 86.31 118 TRP A O 1
ATOM 988 N N . TYR A 1 119 ? -12.938 -0.605 7.062 1.00 87.25 119 TYR A N 1
ATOM 989 C CA . TYR A 1 119 ? -12.746 -0.149 8.442 1.00 87.25 119 TYR A CA 1
ATOM 990 C C . TYR A 1 119 ? -13.313 1.257 8.665 1.00 87.25 119 TYR A C 1
ATOM 992 O O . TYR A 1 119 ? -14.089 1.483 9.599 1.00 87.25 119 TYR A O 1
ATOM 1000 N N . LEU A 1 120 ? -12.979 2.200 7.778 1.00 83.50 120 LEU A N 1
ATOM 1001 C CA . LEU A 1 120 ? -13.448 3.585 7.856 1.00 83.50 120 LEU A CA 1
ATOM 1002 C C . LEU A 1 120 ? -14.976 3.679 7.731 1.00 83.50 120 LEU A C 1
ATOM 1004 O O . LEU A 1 120 ? -15.609 4.477 8.427 1.00 83.50 120 LEU A O 1
ATOM 1008 N N . THR A 1 121 ? -15.585 2.831 6.899 1.00 79.88 121 THR A N 1
ATOM 1009 C CA . THR A 1 121 ? -17.044 2.758 6.730 1.00 79.88 121 THR A CA 1
ATOM 1010 C C . THR A 1 121 ? -17.731 2.213 7.981 1.00 79.88 121 THR A C 1
ATOM 1012 O O . THR A 1 121 ? -18.703 2.801 8.458 1.00 79.88 121 THR A O 1
ATOM 1015 N N . ILE A 1 122 ? -17.215 1.129 8.566 1.00 78.69 122 ILE A N 1
ATOM 1016 C CA . ILE A 1 122 ? -17.778 0.554 9.794 1.00 78.69 122 ILE A CA 1
ATOM 1017 C C . ILE A 1 122 ? -17.646 1.516 10.967 1.00 78.69 122 ILE A C 1
ATOM 1019 O O . ILE A 1 122 ? -18.624 1.744 11.680 1.00 78.69 122 ILE A O 1
ATOM 1023 N N . ARG A 1 123 ? -16.473 2.131 11.151 1.00 69.94 123 ARG A N 1
ATOM 1024 C CA . ARG A 1 123 ? -16.264 3.127 12.210 1.00 69.94 123 ARG A CA 1
ATOM 1025 C C . ARG A 1 123 ? -17.155 4.350 12.015 1.00 69.94 123 ARG A C 1
ATOM 1027 O O . ARG A 1 123 ? -17.721 4.826 12.994 1.00 69.94 123 ARG A O 1
ATOM 1034 N N . LYS A 1 124 ? -17.371 4.809 10.774 1.00 61.56 124 LYS A N 1
ATOM 1035 C CA . LYS A 1 124 ? -18.361 5.856 10.474 1.00 61.56 124 LYS A CA 1
ATOM 1036 C C . LYS A 1 124 ? -19.770 5.446 10.899 1.00 61.56 124 LYS A C 1
ATOM 1038 O O . LYS A 1 124 ? -20.457 6.247 11.516 1.00 61.56 124 LYS A O 1
ATOM 1043 N N . ASN A 1 125 ? -20.194 4.217 10.631 1.00 58.59 125 ASN A N 1
ATOM 1044 C CA . ASN A 1 125 ? -21.523 3.754 11.041 1.00 58.59 125 ASN A CA 1
ATOM 1045 C C . ASN A 1 125 ? -21.633 3.578 12.568 1.00 58.59 125 ASN A C 1
ATOM 1047 O O . ASN A 1 125 ? -22.700 3.787 13.144 1.00 58.59 125 ASN A O 1
ATOM 1051 N N . ALA A 1 126 ? -20.521 3.282 13.246 1.00 59.66 126 ALA A N 1
ATOM 1052 C CA . ALA A 1 126 ? -20.437 3.279 14.704 1.00 59.66 126 ALA A CA 1
ATOM 1053 C C . ALA A 1 126 ? -20.463 4.700 15.326 1.00 59.66 126 ALA A C 1
ATOM 1055 O O . ALA A 1 126 ? -20.783 4.831 16.511 1.00 59.66 126 ALA A O 1
ATOM 1056 N N . LYS A 1 127 ? -20.210 5.775 14.547 1.00 50.28 127 LYS A N 1
ATOM 1057 C CA . LYS A 1 127 ? -20.207 7.192 14.995 1.00 50.28 127 LYS A CA 1
ATOM 1058 C C . LYS A 1 127 ? -21.532 7.741 15.498 1.00 50.28 127 LYS A C 1
ATOM 1060 O O . LYS A 1 127 ? -21.532 8.838 16.050 1.00 50.28 127 LYS A O 1
ATOM 1065 N N . ASN A 1 128 ? -22.634 7.000 15.445 1.00 52.47 128 ASN A N 1
ATOM 1066 C CA . ASN A 1 128 ? -23.760 7.381 16.298 1.00 52.47 128 ASN A CA 1
ATOM 1067 C C . ASN A 1 128 ? -23.374 7.368 17.802 1.00 52.47 128 ASN A C 1
ATOM 1069 O O . ASN A 1 128 ? -24.199 7.760 18.624 1.00 52.47 128 ASN A O 1
ATOM 1073 N N . LYS A 1 129 ? -22.145 6.951 18.185 1.00 46.91 129 LYS A N 1
ATOM 1074 C CA . LYS A 1 129 ? -21.667 6.943 19.578 1.00 46.91 129 LYS A CA 1
ATOM 1075 C C . LYS A 1 129 ? -20.256 7.506 19.884 1.00 46.91 129 LYS A C 1
ATOM 1077 O O . LYS A 1 129 ? -20.003 7.726 21.065 1.00 46.91 129 LYS A O 1
ATOM 1082 N N . SER A 1 130 ? -19.350 7.796 18.934 1.00 48.94 130 SER A N 1
ATOM 1083 C CA . SER A 1 130 ? -18.015 8.373 19.257 1.00 48.94 130 SER A CA 1
ATOM 1084 C C . SER A 1 130 ? -17.483 9.390 18.226 1.00 48.94 130 SER A C 1
ATOM 1086 O O . SER A 1 130 ? -17.644 9.234 17.018 1.00 48.94 130 SER A O 1
ATOM 1088 N N . LYS A 1 131 ? -16.849 10.463 18.722 1.00 55.25 131 LYS A N 1
ATOM 1089 C CA . LYS A 1 131 ? -16.388 11.681 18.011 1.00 55.25 131 LYS A CA 1
ATOM 1090 C C . LYS A 1 131 ? -15.077 11.525 17.200 1.00 55.25 131 LYS A C 1
ATOM 1092 O O . LYS A 1 131 ? -14.399 12.514 16.958 1.00 55.25 131 LYS A O 1
ATOM 1097 N N . GLU A 1 132 ? -14.686 10.316 16.804 1.00 62.09 132 GLU A N 1
ATOM 1098 C CA . GLU A 1 132 ? -13.285 10.031 16.414 1.00 62.09 132 GLU A CA 1
ATOM 1099 C C . GLU A 1 132 ? -12.922 10.277 14.939 1.00 62.09 132 GLU A C 1
ATOM 1101 O O . GLU A 1 132 ? -11.752 10.390 14.610 1.00 62.09 132 GLU A O 1
ATOM 1106 N N . ILE A 1 133 ? -13.892 10.376 14.031 1.00 63.53 133 ILE A N 1
ATOM 1107 C CA . ILE A 1 133 ? -13.647 10.839 12.655 1.00 63.53 133 ILE A CA 1
ATOM 1108 C C . ILE A 1 133 ? -14.688 11.940 12.417 1.00 63.53 133 ILE A C 1
ATOM 1110 O O . ILE A 1 133 ? -15.849 11.770 12.801 1.00 63.53 133 ILE A O 1
ATOM 1114 N N . ASN A 1 134 ? -14.350 13.068 11.804 1.00 68.56 134 ASN A N 1
ATOM 1115 C CA . ASN A 1 134 ? -15.344 14.108 11.499 1.00 68.56 134 ASN A CA 1
ATOM 1116 C C . ASN A 1 134 ? -15.850 13.975 10.040 1.00 68.56 134 ASN A C 1
ATOM 1118 O O . ASN A 1 134 ? -15.410 13.092 9.299 1.00 68.56 134 ASN A O 1
ATOM 1122 N N . ASP A 1 135 ? -16.842 14.773 9.634 1.00 69.50 135 ASP A N 1
ATOM 1123 C CA . ASP A 1 135 ? -17.389 14.712 8.264 1.00 69.50 135 ASP A CA 1
ATOM 1124 C C . ASP A 1 135 ? -16.422 15.266 7.210 1.00 69.50 135 ASP A C 1
ATOM 1126 O O . ASP A 1 135 ? -16.453 14.832 6.058 1.00 69.50 135 ASP A O 1
ATOM 1130 N N . ARG A 1 136 ? -15.516 16.167 7.610 1.00 74.19 136 ARG A N 1
ATOM 1131 C CA . ARG A 1 136 ? -14.466 16.718 6.747 1.00 74.19 136 ARG A CA 1
ATOM 1132 C C . ARG A 1 136 ? -13.452 15.644 6.365 1.00 74.19 136 ARG A C 1
ATOM 1134 O O . ARG A 1 136 ? -13.186 15.466 5.186 1.00 74.19 136 ARG A O 1
ATOM 1141 N N . ASP A 1 137 ? -12.980 14.864 7.334 1.00 71.12 137 ASP A N 1
ATOM 1142 C CA . ASP A 1 137 ? -12.052 13.756 7.100 1.00 71.12 137 ASP A CA 1
ATOM 1143 C C . ASP A 1 137 ? -12.645 12.741 6.116 1.00 71.12 137 ASP A C 1
ATOM 1145 O O . ASP A 1 137 ? -11.954 12.217 5.248 1.00 71.12 137 ASP A O 1
ATOM 1149 N N . TYR A 1 138 ? -13.951 12.481 6.226 1.00 71.12 138 TYR A N 1
ATOM 1150 C CA . TYR A 1 138 ? -14.646 11.589 5.306 1.00 71.12 138 TYR A CA 1
ATOM 1151 C C . TYR A 1 138 ? -14.771 12.182 3.899 1.00 71.12 138 TYR A C 1
ATOM 1153 O O . TYR A 1 138 ? -14.586 11.461 2.922 1.00 71.12 138 TYR A O 1
ATOM 1161 N N . SER A 1 139 ? -15.060 13.480 3.787 1.00 74.62 139 SER A N 1
ATOM 1162 C CA . SER A 1 139 ? -15.074 14.179 2.498 1.00 74.62 139 SER A CA 1
ATOM 1163 C C . SER A 1 139 ? -13.714 14.089 1.805 1.00 74.62 139 SER A C 1
ATOM 1165 O O . SER A 1 139 ? -13.655 13.712 0.638 1.00 74.62 139 SER A O 1
ATOM 1167 N N . ASP A 1 140 ? -12.623 14.334 2.534 1.00 74.12 140 ASP A N 1
ATOM 1168 C CA . ASP A 1 140 ? -11.259 14.234 2.005 1.00 74.12 140 ASP A CA 1
ATOM 1169 C C . ASP A 1 140 ? -10.915 12.812 1.523 1.00 74.12 140 ASP A C 1
ATOM 1171 O O . ASP A 1 140 ? -10.195 12.626 0.540 1.00 74.12 140 ASP A O 1
ATOM 1175 N N . ILE A 1 141 ? -11.390 11.786 2.239 1.00 76.25 141 ILE A N 1
ATOM 1176 C CA . ILE A 1 141 ? -11.215 10.373 1.866 1.00 76.25 141 ILE A CA 1
ATOM 1177 C C . ILE A 1 141 ? -11.955 10.078 0.563 1.00 76.25 141 ILE A C 1
ATOM 1179 O O . ILE A 1 141 ? -11.386 9.450 -0.328 1.00 76.25 141 ILE A O 1
ATOM 1183 N N . VAL A 1 142 ? -13.201 10.542 0.441 1.00 75.50 142 VAL A N 1
ATOM 1184 C CA . VAL A 1 142 ? -14.010 10.373 -0.773 1.00 75.50 142 VAL A CA 1
ATOM 1185 C C . VAL A 1 142 ? -13.362 11.087 -1.957 1.00 75.50 142 VAL A C 1
ATOM 1187 O O . VAL A 1 142 ? -13.260 10.502 -3.031 1.00 75.50 142 VAL A O 1
ATOM 1190 N N . GLU A 1 143 ? -12.867 12.308 -1.763 1.00 77.62 143 GLU A N 1
ATOM 1191 C CA . GLU A 1 143 ? -12.138 13.051 -2.794 1.00 77.62 143 GLU A CA 1
ATOM 1192 C C . GLU A 1 143 ? -10.872 12.304 -3.237 1.00 77.62 143 GLU A C 1
ATOM 1194 O O . GLU A 1 143 ? -10.672 12.075 -4.429 1.00 77.62 143 GLU A O 1
ATOM 1199 N N . SER A 1 144 ? -10.070 11.822 -2.281 1.00 73.81 144 SER A N 1
ATOM 1200 C CA . SER A 1 144 ? -8.868 11.028 -2.573 1.00 73.81 144 SER A CA 1
ATOM 1201 C C . SER A 1 144 ? -9.209 9.756 -3.358 1.00 73.81 144 SER A C 1
ATOM 1203 O O . SER A 1 144 ? -8.498 9.387 -4.291 1.00 73.81 144 SER A O 1
ATOM 1205 N N . PHE A 1 145 ? -10.312 9.090 -3.009 1.00 74.19 145 PHE A N 1
ATOM 1206 C CA . PHE A 1 145 ? -10.760 7.878 -3.690 1.00 74.19 145 PHE A CA 1
ATOM 1207 C C . PHE A 1 145 ? -11.279 8.153 -5.106 1.00 74.19 145 PHE A C 1
ATOM 1209 O O . PHE A 1 145 ? -11.004 7.379 -6.021 1.00 74.19 145 PHE A O 1
ATOM 1216 N N . ASN A 1 146 ? -11.981 9.268 -5.313 1.00 73.62 146 ASN A N 1
ATOM 1217 C CA . ASN A 1 146 ? -12.415 9.687 -6.644 1.00 73.62 146 ASN A CA 1
ATOM 1218 C C . ASN A 1 146 ? -11.211 10.001 -7.539 1.00 73.62 146 ASN A C 1
ATOM 1220 O O . ASN A 1 146 ? -11.133 9.475 -8.644 1.00 73.62 146 ASN A O 1
ATOM 1224 N N . HIS A 1 147 ? -10.217 10.736 -7.029 1.00 75.12 147 HIS A N 1
ATOM 1225 C CA . HIS A 1 147 ? -8.973 10.964 -7.766 1.00 75.12 147 HIS A CA 1
ATOM 1226 C C . HIS A 1 147 ? -8.255 9.653 -8.096 1.00 75.12 147 HIS A C 1
ATOM 1228 O O . HIS A 1 147 ? -7.784 9.475 -9.217 1.00 75.12 147 HIS A O 1
ATOM 1234 N N . TYR A 1 148 ? -8.190 8.708 -7.152 1.00 73.06 148 TYR A N 1
ATOM 1235 C CA . TYR A 1 148 ? -7.613 7.389 -7.412 1.00 73.06 148 TYR A CA 1
ATOM 1236 C C . TYR A 1 148 ? -8.314 6.672 -8.568 1.00 73.06 148 TYR A C 1
ATOM 1238 O O . TYR A 1 148 ? -7.644 6.131 -9.448 1.00 73.06 148 TYR A O 1
ATOM 1246 N N . LYS A 1 149 ? -9.649 6.685 -8.574 1.00 75.56 149 LYS A N 1
ATOM 1247 C CA . LYS A 1 149 ? -10.452 6.097 -9.644 1.00 75.56 149 LYS A CA 1
ATOM 1248 C C . LYS A 1 149 ? -10.145 6.753 -10.991 1.00 75.56 149 LYS A C 1
ATOM 1250 O O . LYS A 1 149 ? -9.869 6.038 -11.947 1.00 75.56 149 LYS A O 1
ATOM 1255 N N . ASP A 1 150 ? -10.102 8.082 -11.044 1.00 71.56 150 ASP A N 1
ATOM 1256 C CA . ASP A 1 150 ? -9.800 8.818 -12.275 1.00 71.56 150 ASP A CA 1
ATOM 1257 C C . ASP A 1 150 ? -8.399 8.469 -12.813 1.00 71.56 150 ASP A C 1
ATOM 1259 O O . ASP A 1 150 ? -8.223 8.229 -14.009 1.00 71.56 150 ASP A O 1
ATOM 1263 N N . TYR A 1 151 ? -7.397 8.365 -11.929 1.00 70.19 151 TYR A N 1
ATOM 1264 C CA . TYR A 1 151 ? -6.046 7.930 -12.300 1.00 70.19 151 TYR A CA 1
ATOM 1265 C C . TYR A 1 151 ? -5.999 6.476 -12.772 1.00 70.19 151 TYR A C 1
ATOM 1267 O O . TYR A 1 151 ? -5.276 6.160 -13.719 1.00 70.19 151 TYR A O 1
ATOM 1275 N N . PHE A 1 152 ? -6.744 5.584 -12.120 1.00 68.75 152 PHE A N 1
ATOM 1276 C CA . PHE A 1 152 ? -6.828 4.185 -12.518 1.00 68.75 152 PHE A CA 1
ATOM 1277 C C . PHE A 1 152 ? -7.457 4.048 -13.910 1.00 68.75 152 PHE A C 1
ATOM 1279 O O . PHE A 1 152 ? -6.865 3.409 -14.784 1.00 68.75 152 PHE A O 1
ATOM 1286 N N . ASP A 1 153 ? -8.578 4.726 -14.150 1.00 66.69 153 ASP A N 1
ATOM 1287 C CA . ASP A 1 153 ? -9.274 4.736 -15.438 1.00 66.69 153 ASP A CA 1
ATOM 1288 C C . ASP A 1 153 ? -8.376 5.328 -16.541 1.00 66.69 153 ASP A C 1
ATOM 1290 O O . ASP A 1 153 ? -8.268 4.770 -17.637 1.00 66.69 153 ASP A O 1
ATOM 1294 N N . LEU A 1 154 ? -7.634 6.402 -16.241 1.00 66.75 154 LEU A N 1
ATOM 1295 C CA . LEU A 1 154 ? -6.629 6.959 -17.149 1.00 66.75 154 LEU A CA 1
ATOM 1296 C C . LEU A 1 154 ? -5.504 5.958 -17.458 1.00 66.75 154 LEU A C 1
ATOM 1298 O O . LEU A 1 154 ? -5.097 5.833 -18.614 1.00 66.75 154 LEU A O 1
ATOM 1302 N N . SER A 1 155 ? -5.007 5.232 -16.453 1.00 65.06 155 SER A N 1
ATOM 1303 C CA . SER A 1 155 ? -3.943 4.238 -16.644 1.00 65.06 155 SER A CA 1
ATOM 1304 C C . SER A 1 155 ? -4.387 3.072 -17.535 1.00 65.06 155 SER A C 1
ATOM 1306 O O . SER A 1 155 ? -3.621 2.631 -18.393 1.00 65.06 155 SER A O 1
ATOM 1308 N N . LEU A 1 156 ? -5.643 2.629 -17.403 1.00 64.62 156 LEU A N 1
ATOM 1309 C CA . LEU A 1 156 ? -6.236 1.603 -18.260 1.00 64.62 156 LEU A CA 1
ATOM 1310 C C . LEU A 1 156 ? -6.358 2.081 -19.710 1.00 64.62 156 LEU A C 1
ATOM 1312 O O . LEU A 1 156 ? -5.990 1.349 -20.630 1.00 64.62 156 LEU A O 1
ATOM 1316 N N . ASN A 1 157 ? -6.807 3.321 -19.913 1.00 61.47 157 ASN A N 1
ATOM 1317 C CA . ASN A 1 157 ? -6.893 3.928 -21.241 1.00 61.47 157 ASN A CA 1
ATOM 1318 C C . ASN A 1 157 ? -5.512 4.037 -21.903 1.00 61.47 157 ASN A C 1
ATOM 1320 O O . ASN A 1 157 ? -5.354 3.658 -23.062 1.00 61.47 157 ASN A O 1
ATOM 1324 N N . LEU A 1 158 ? -4.496 4.500 -21.167 1.00 64.94 158 LEU A N 1
ATOM 1325 C CA . LEU A 1 158 ? -3.120 4.582 -21.668 1.00 64.94 158 LEU A CA 1
ATOM 1326 C C . LEU A 1 158 ? -2.560 3.206 -22.038 1.00 64.94 158 LEU A C 1
ATOM 1328 O O . LEU A 1 158 ? -1.966 3.069 -23.106 1.00 64.94 158 LEU A O 1
ATOM 1332 N N . LYS A 1 159 ? -2.788 2.181 -21.205 1.00 66.56 159 LYS A N 1
ATOM 1333 C CA . LYS A 1 159 ? -2.400 0.800 -21.522 1.00 66.56 159 LYS A CA 1
ATOM 1334 C C . LYS A 1 159 ? -3.056 0.328 -22.821 1.00 66.56 159 LYS A C 1
ATOM 1336 O O . LYS A 1 159 ? -2.353 -0.138 -23.709 1.00 66.56 159 LYS A O 1
ATOM 1341 N N . GLY A 1 160 ? -4.363 0.545 -22.981 1.00 60.84 160 GLY A N 1
ATOM 1342 C CA . GLY A 1 160 ? -5.076 0.206 -24.215 1.00 60.84 160 GLY A CA 1
ATOM 1343 C C . GLY A 1 160 ? -4.501 0.900 -25.456 1.00 60.84 160 GLY A C 1
ATOM 1344 O O . GLY A 1 160 ? -4.341 0.269 -26.498 1.00 60.84 160 GLY A O 1
ATOM 1345 N N . VAL A 1 161 ? -4.122 2.178 -25.348 1.00 71.75 161 VAL A N 1
ATOM 1346 C CA . VAL A 1 161 ? -3.473 2.918 -26.446 1.00 71.75 161 VAL A CA 1
ATOM 1347 C C . VAL A 1 161 ? -2.097 2.335 -26.787 1.00 71.75 161 VAL A C 1
ATOM 1349 O O . VAL A 1 161 ? -1.770 2.194 -27.967 1.00 71.75 161 VAL A O 1
ATOM 1352 N N . VAL A 1 162 ? -1.292 1.977 -25.784 1.00 69.81 162 VAL A N 1
ATOM 1353 C CA . VAL A 1 162 ? 0.027 1.351 -25.983 1.00 69.81 162 VAL A CA 1
ATOM 1354 C C . VAL A 1 162 ? -0.108 -0.033 -26.620 1.00 69.81 162 VAL A C 1
ATOM 1356 O O . VAL A 1 162 ? 0.598 -0.332 -27.584 1.00 69.81 162 VAL A O 1
ATOM 1359 N N . ASP A 1 163 ? -1.047 -0.852 -26.150 1.00 67.56 163 ASP A N 1
ATOM 1360 C CA . ASP A 1 163 ? -1.299 -2.196 -26.679 1.00 67.56 163 ASP A CA 1
ATOM 1361 C C . ASP A 1 163 ? -1.761 -2.135 -28.146 1.00 67.56 163 ASP A C 1
ATOM 1363 O O . ASP A 1 163 ? -1.241 -2.856 -28.997 1.00 67.56 163 ASP A O 1
ATOM 1367 N N . LEU A 1 164 ? -2.654 -1.199 -28.491 1.00 65.75 164 LEU A N 1
ATOM 1368 C CA . LEU A 1 164 ? -3.041 -0.947 -29.884 1.00 65.75 164 LEU A CA 1
ATOM 1369 C C . LEU A 1 164 ? -1.851 -0.495 -30.739 1.00 65.75 164 LEU A C 1
ATOM 1371 O O . LEU A 1 164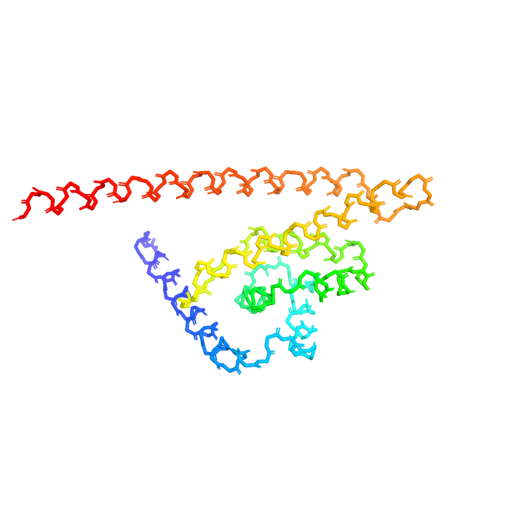 ? -1.668 -0.980 -31.854 1.00 65.75 164 LEU A O 1
ATOM 1375 N N . SER A 1 165 ? -1.026 0.413 -30.217 1.00 63.53 165 SER A N 1
ATOM 1376 C CA . SER A 1 165 ? 0.136 0.944 -30.939 1.00 63.53 165 SER A CA 1
ATOM 1377 C C . SER A 1 165 ? 1.183 -0.141 -31.200 1.00 63.53 165 SER A C 1
ATOM 1379 O O . SER A 1 165 ? 1.704 -0.248 -32.307 1.00 63.53 165 SER A O 1
ATOM 1381 N N . SER A 1 166 ? 1.459 -0.988 -30.207 1.00 64.38 166 SER A N 1
ATOM 1382 C CA . SER A 1 166 ? 2.375 -2.124 -30.345 1.00 64.38 166 SER A CA 1
ATOM 1383 C C . SER A 1 166 ? 1.842 -3.192 -31.305 1.00 64.38 166 SER A C 1
ATOM 1385 O O . SER A 1 166 ? 2.612 -3.691 -32.123 1.00 64.38 166 SER A O 1
ATOM 1387 N N . GLY A 1 167 ? 0.534 -3.470 -31.288 1.00 55.81 167 GLY A N 1
ATOM 1388 C CA . GLY A 1 167 ? -0.129 -4.353 -32.253 1.00 55.81 167 GLY A CA 1
ATOM 1389 C C . GLY A 1 167 ? -0.103 -3.828 -33.696 1.00 55.81 167 GLY A C 1
ATOM 1390 O O . GLY A 1 167 ? -0.005 -4.602 -34.643 1.00 55.81 167 GLY A O 1
ATOM 1391 N N . VAL A 1 168 ? -0.159 -2.508 -33.890 1.00 63.56 168 VAL A N 1
ATOM 1392 C CA . VAL A 1 168 ? -0.013 -1.878 -35.216 1.00 63.56 168 VAL A CA 1
ATOM 1393 C C . VAL A 1 168 ? 1.433 -1.962 -35.709 1.00 63.56 168 VAL A C 1
ATOM 1395 O O . VAL A 1 168 ? 1.662 -2.177 -36.897 1.00 63.56 168 VAL A O 1
ATOM 1398 N N . ILE A 1 169 ? 2.413 -1.809 -34.814 1.00 59.28 169 ILE A N 1
ATOM 1399 C CA . ILE A 1 169 ? 3.837 -1.924 -35.156 1.00 59.28 169 ILE A CA 1
ATOM 1400 C C . ILE A 1 169 ? 4.190 -3.371 -35.523 1.00 59.28 169 ILE A C 1
ATOM 1402 O O . ILE A 1 169 ? 4.864 -3.578 -36.526 1.00 59.28 169 ILE A O 1
ATOM 1406 N N . SER A 1 170 ? 3.703 -4.362 -34.770 1.00 51.75 170 SER A N 1
ATOM 1407 C CA . SER A 1 170 ? 3.993 -5.780 -35.023 1.00 51.75 170 SER A CA 1
ATOM 1408 C C . SER A 1 170 ? 3.308 -6.346 -36.269 1.00 51.75 170 SER A C 1
ATOM 1410 O O . SER A 1 170 ? 3.842 -7.261 -36.881 1.00 51.75 170 SER A O 1
ATOM 1412 N N . ASN A 1 171 ? 2.160 -5.794 -36.677 1.00 49.66 171 ASN A N 1
ATOM 1413 C CA . ASN A 1 171 ? 1.479 -6.174 -37.921 1.00 49.66 171 ASN A CA 1
ATOM 1414 C C . ASN A 1 171 ? 2.048 -5.483 -39.175 1.00 49.66 171 ASN A C 1
ATOM 1416 O O . ASN A 1 171 ? 1.647 -5.823 -40.287 1.00 49.66 171 ASN A O 1
ATOM 1420 N N . ASN A 1 172 ? 2.948 -4.509 -39.006 1.00 44.03 172 ASN A N 1
ATOM 1421 C CA . ASN A 1 172 ? 3.618 -3.789 -40.094 1.00 44.03 172 ASN A CA 1
ATOM 1422 C C . ASN A 1 172 ? 5.098 -4.198 -40.272 1.00 44.03 172 ASN A C 1
ATOM 1424 O O . ASN A 1 172 ? 5.806 -3.575 -41.067 1.00 44.03 172 ASN A O 1
ATOM 1428 N N . THR A 1 173 ? 5.558 -5.225 -39.551 1.00 44.75 173 THR A N 1
ATOM 1429 C CA . THR A 1 173 ? 6.863 -5.901 -39.705 1.00 44.75 173 THR A CA 1
ATOM 1430 C C . THR A 1 173 ? 6.668 -7.323 -40.191 1.00 44.75 173 THR A C 1
ATOM 1432 O O . THR A 1 173 ? 7.430 -7.740 -41.089 1.00 44.75 173 THR A O 1
#